Protein AF-A0A0S3R1J7-F1 (afdb_monomer)

Mean predicted aligned error: 9.31 Å

Foldseek 3Di:
DDPVLVVQLVVQLVVLVVCVVVVNDDQAFQRHSNCVSNVHSDDDFDDPPDPPVQTSCNVRPPPPPPPDD

Radius of gyration: 14.62 Å; Cα contacts (8 Å, |Δi|>4): 47; chains: 1; bounding box: 36×30×42 Å

Secondary structure (DSSP, 8-state):
--HHHHHHHHHHHHHHHHHHHTTS---BTTB-HHHHHHTS--SSS--TTS-TTS-HHHHHS--------

Structure (mmCIF, N/CA/C/O backbone):
data_AF-A0A0S3R1J7-F1
#
_entry.id   AF-A0A0S3R1J7-F1
#
loop_
_atom_site.group_PDB
_atom_site.id
_atom_site.type_symbol
_atom_site.label_atom_id
_atom_site.label_alt_id
_atom_site.label_comp_id
_atom_site.label_asym_id
_atom_site.label_entity_id
_atom_site.label_seq_id
_atom_site.pdbx_PDB_ins_code
_atom_site.Cartn_x
_atom_site.Cartn_y
_atom_site.Cartn_z
_atom_site.occupancy
_atom_site.B_iso_or_equiv
_atom_site.auth_seq_id
_atom_site.auth_comp_id
_atom_site.auth_asym_id
_atom_site.auth_atom_id
_atom_site.pdbx_PDB_model_num
ATOM 1 N N . MET A 1 1 ? 14.519 -3.477 -13.208 1.00 55.19 1 MET A N 1
ATOM 2 C CA . MET A 1 1 ? 13.980 -2.338 -12.433 1.00 55.19 1 MET A CA 1
ATOM 3 C C . MET A 1 1 ? 15.075 -1.293 -12.346 1.00 55.19 1 MET A C 1
ATOM 5 O O . MET A 1 1 ? 16.184 -1.644 -11.971 1.00 55.19 1 MET A O 1
ATOM 9 N N . THR A 1 2 ? 14.819 -0.062 -12.783 1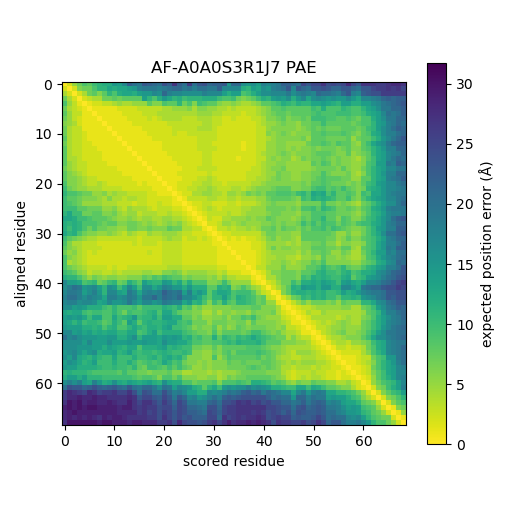.00 64.62 2 THR A N 1
ATOM 10 C CA . THR A 1 2 ? 15.786 1.043 -12.680 1.00 64.62 2 THR A CA 1
ATOM 11 C C . THR A 1 2 ? 15.579 1.772 -11.351 1.00 64.62 2 THR A C 1
ATOM 13 O O . THR A 1 2 ? 14.452 1.821 -10.850 1.00 64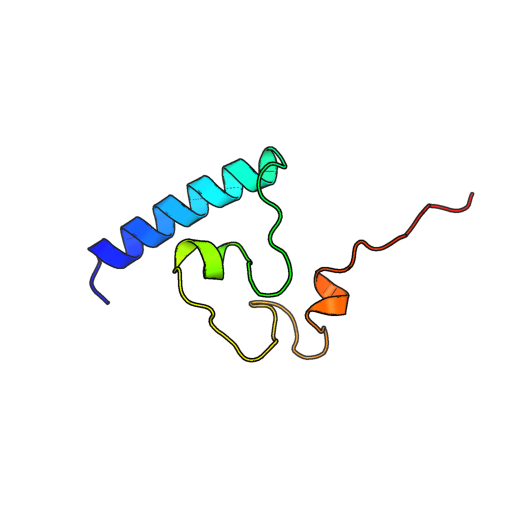.62 2 THR A O 1
ATOM 16 N N . SER A 1 3 ? 16.648 2.343 -10.786 1.00 69.25 3 SER A N 1
ATOM 17 C CA . SER A 1 3 ? 16.629 3.059 -9.494 1.00 69.25 3 SER A CA 1
ATOM 18 C C . SER A 1 3 ? 15.527 4.135 -9.416 1.00 69.25 3 SER A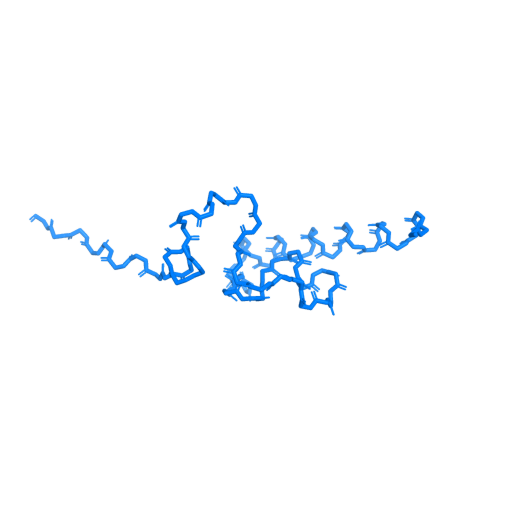 C 1
ATOM 20 O O . SER A 1 3 ? 14.850 4.268 -8.402 1.00 69.25 3 SER A O 1
ATOM 22 N N . SER A 1 4 ? 15.238 4.809 -10.538 1.00 77.94 4 SER A N 1
ATOM 23 C CA . SER A 1 4 ? 14.154 5.798 -10.644 1.00 77.94 4 SER A CA 1
ATOM 24 C C . SER A 1 4 ? 12.760 5.217 -10.355 1.00 77.94 4 SER A C 1
ATOM 26 O O . SER A 1 4 ? 11.974 5.849 -9.656 1.00 77.94 4 SER A O 1
ATOM 28 N N . SER A 1 5 ? 12.456 3.994 -10.810 1.00 82.50 5 SER A N 1
ATOM 29 C CA . SER A 1 5 ? 11.151 3.373 -10.525 1.00 82.50 5 SER A CA 1
ATOM 30 C C . SER A 1 5 ? 10.985 2.994 -9.052 1.00 82.50 5 SER A C 1
ATOM 32 O O . SER A 1 5 ? 9.891 3.110 -8.512 1.00 82.50 5 SER A O 1
ATOM 34 N N . ALA A 1 6 ? 12.069 2.584 -8.386 1.00 85.81 6 ALA A N 1
ATOM 35 C CA . ALA A 1 6 ? 12.034 2.238 -6.969 1.00 85.81 6 ALA A CA 1
ATOM 36 C C . ALA A 1 6 ? 11.819 3.483 -6.097 1.00 85.81 6 ALA A C 1
ATOM 38 O O . ALA A 1 6 ? 11.018 3.440 -5.168 1.00 85.81 6 ALA A O 1
ATOM 39 N N . ALA A 1 7 ? 12.468 4.601 -6.441 1.00 90.12 7 ALA A N 1
ATOM 40 C CA . ALA A 1 7 ? 12.289 5.872 -5.742 1.00 90.12 7 ALA A CA 1
ATOM 41 C C . ALA A 1 7 ? 10.838 6.379 -5.819 1.00 90.12 7 ALA A C 1
ATOM 43 O O . ALA A 1 7 ? 10.271 6.775 -4.804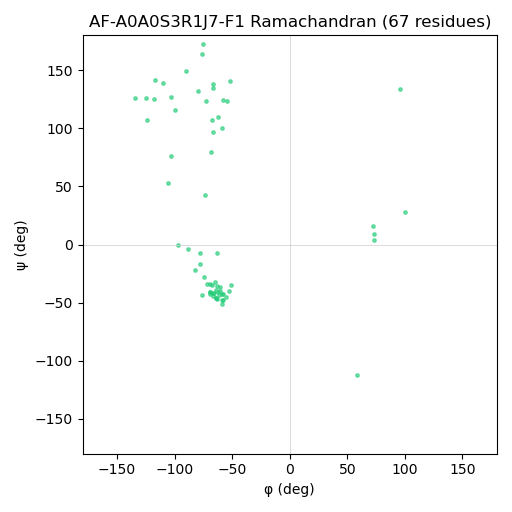 1.00 90.12 7 ALA A O 1
ATOM 44 N N . LEU A 1 8 ? 10.206 6.289 -6.995 1.00 90.75 8 LEU A N 1
ATOM 45 C CA . LEU A 1 8 ? 8.801 6.676 -7.173 1.00 90.75 8 LEU A CA 1
ATOM 46 C C . LEU A 1 8 ? 7.843 5.796 -6.363 1.00 90.75 8 LEU A C 1
ATOM 48 O O . LEU A 1 8 ? 6.879 6.298 -5.794 1.00 90.75 8 LEU A O 1
ATOM 52 N N . ILE A 1 9 ? 8.108 4.488 -6.297 1.00 89.81 9 ILE A N 1
ATOM 53 C CA . ILE A 1 9 ? 7.311 3.569 -5.477 1.00 89.81 9 ILE A CA 1
ATOM 54 C C . ILE A 1 9 ? 7.479 3.907 -3.993 1.00 89.81 9 ILE A C 1
ATOM 56 O O . ILE A 1 9 ? 6.484 3.916 -3.278 1.00 89.81 9 ILE A O 1
ATOM 60 N N . SER A 1 10 ? 8.699 4.222 -3.543 1.00 90.94 10 SER A N 1
ATOM 61 C CA . SER A 1 10 ? 8.956 4.634 -2.157 1.00 90.94 10 SER A CA 1
ATOM 62 C C . SER A 1 10 ? 8.155 5.878 -1.786 1.00 90.94 10 SER A C 1
ATOM 64 O O . SER A 1 10 ? 7.406 5.838 -0.820 1.00 90.94 10 SER A O 1
ATOM 66 N N . GLN A 1 11 ? 8.227 6.932 -2.604 1.00 93.50 11 GLN A N 1
ATOM 67 C CA . GLN A 1 11 ? 7.479 8.165 -2.356 1.00 93.50 11 GLN A CA 1
ATOM 68 C C . GLN A 1 11 ? 5.968 7.902 -2.265 1.00 93.50 11 GLN A C 1
ATOM 70 O O . GLN A 1 11 ? 5.290 8.404 -1.374 1.00 93.50 11 GLN A O 1
ATOM 75 N N . ARG A 1 12 ? 5.433 7.060 -3.155 1.00 93.38 12 ARG A N 1
ATOM 76 C CA . ARG A 1 12 ? 4.017 6.675 -3.118 1.00 93.38 12 ARG A CA 1
ATOM 77 C C . ARG A 1 12 ? 3.636 5.912 -1.855 1.00 93.38 12 ARG A C 1
ATOM 79 O O . ARG A 1 12 ? 2.510 6.047 -1.391 1.00 93.38 12 ARG A O 1
ATOM 86 N N . ILE A 1 13 ? 4.528 5.068 -1.337 1.00 92.94 13 ILE A N 1
ATOM 87 C CA . ILE A 1 13 ? 4.294 4.361 -0.074 1.00 92.94 13 ILE A CA 1
ATOM 88 C C . ILE A 1 13 ? 4.196 5.376 1.061 1.00 92.94 13 ILE A C 1
ATOM 90 O O . ILE A 1 13 ? 3.251 5.284 1.837 1.00 92.94 13 ILE A O 1
ATOM 94 N N . ASP A 1 14 ? 5.108 6.347 1.120 1.00 94.56 14 ASP A N 1
ATOM 95 C CA . ASP A 1 14 ? 5.095 7.388 2.152 1.00 94.56 14 ASP A CA 1
ATOM 96 C C . ASP A 1 14 ? 3.774 8.181 2.116 1.00 94.56 14 ASP A C 1
ATOM 98 O O . ASP A 1 14 ? 3.084 8.282 3.129 1.00 94.56 14 ASP A O 1
ATOM 102 N N . GLU A 1 15 ? 3.340 8.615 0.926 1.00 94.62 15 GLU A N 1
ATOM 103 C CA . GLU A 1 15 ? 2.052 9.301 0.724 1.00 94.62 15 GLU A CA 1
ATOM 104 C C . GLU A 1 15 ? 0.847 8.449 1.175 1.00 94.62 15 GLU A C 1
ATOM 106 O O . GLU A 1 15 ? -0.083 8.946 1.813 1.00 94.62 15 GLU A O 1
ATOM 111 N N . LEU A 1 16 ? 0.843 7.150 0.862 1.00 92.50 16 LEU A N 1
ATOM 112 C CA . LEU A 1 16 ? -0.239 6.236 1.247 1.00 92.50 16 LEU A CA 1
ATOM 113 C C . LEU A 1 16 ? -0.246 5.931 2.749 1.00 92.50 16 LEU A C 1
ATOM 115 O O . LEU A 1 16 ? -1.317 5.745 3.328 1.00 92.50 16 LEU A O 1
ATOM 119 N N . VAL A 1 17 ? 0.924 5.876 3.387 1.00 90.94 17 VAL A N 1
ATOM 120 C CA . VAL A 1 17 ? 1.045 5.720 4.841 1.00 90.94 17 VAL A CA 1
ATOM 121 C C . VAL A 1 17 ? 0.507 6.963 5.539 1.00 90.94 17 VAL A C 1
ATOM 123 O O . VAL A 1 17 ? -0.288 6.832 6.468 1.00 90.94 17 VAL A O 1
ATOM 126 N N . GLU A 1 18 ? 0.846 8.160 5.060 1.00 94.06 18 GLU A N 1
ATOM 127 C CA . GLU A 1 18 ? 0.266 9.403 5.574 1.00 94.06 18 GLU A CA 1
ATOM 128 C C . GLU A 1 18 ? -1.265 9.397 5.450 1.00 94.06 18 GLU A C 1
ATOM 130 O O . GLU A 1 18 ? -1.969 9.621 6.439 1.00 94.06 18 GLU A O 1
ATOM 135 N N . GLN A 1 19 ? -1.806 9.031 4.285 1.00 92.44 19 GLN A N 1
ATOM 136 C CA . GLN A 1 19 ? -3.255 8.889 4.093 1.00 92.44 19 GLN A CA 1
ATOM 137 C C . GLN A 1 19 ? -3.871 7.836 5.025 1.00 92.44 19 GLN A C 1
ATOM 139 O O . GLN A 1 19 ? -4.978 8.022 5.536 1.00 92.44 19 GLN A O 1
ATOM 144 N N . GLN A 1 20 ? -3.158 6.742 5.304 1.00 89.00 20 GLN A N 1
ATOM 145 C CA . GLN A 1 20 ? -3.623 5.736 6.252 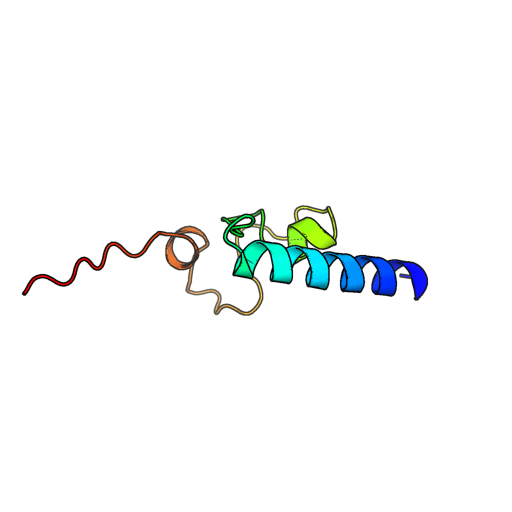1.00 89.00 20 GLN A CA 1
ATOM 146 C C . GLN A 1 20 ? -3.680 6.272 7.679 1.00 89.00 20 GLN A C 1
ATOM 148 O O . GLN A 1 20 ? -4.664 6.036 8.378 1.00 89.00 20 GLN A O 1
ATOM 153 N N . THR A 1 21 ? -2.674 7.040 8.103 1.00 89.56 21 THR A N 1
ATOM 154 C CA . THR A 1 21 ? -2.685 7.682 9.426 1.00 89.56 21 THR A CA 1
ATOM 155 C C . THR A 1 21 ? -3.800 8.715 9.570 1.00 89.56 21 THR A C 1
ATOM 157 O O . THR A 1 21 ? -4.379 8.840 10.646 1.00 89.56 21 THR A O 1
ATOM 160 N N . GLN A 1 22 ? -4.163 9.403 8.483 1.00 92.44 22 GLN A N 1
ATOM 161 C CA . GLN A 1 22 ? -5.310 10.315 8.440 1.00 92.44 22 GLN A CA 1
ATOM 162 C C . GLN A 1 22 ? -6.661 9.590 8.313 1.00 92.44 22 GLN A C 1
ATOM 164 O O . GLN A 1 22 ? -7.710 10.226 8.384 1.00 92.44 22 GLN A O 1
ATOM 169 N N . GLY A 1 23 ? -6.653 8.270 8.106 1.00 89.06 23 GLY A N 1
ATOM 170 C CA . GLY A 1 23 ? -7.852 7.463 7.887 1.00 89.06 23 GLY A CA 1
ATOM 171 C C . GLY A 1 23 ? -8.497 7.647 6.509 1.00 89.06 23 GLY A C 1
ATOM 172 O O . GLY A 1 23 ? -9.595 7.142 6.285 1.00 89.06 23 GLY A O 1
ATOM 173 N N . THR A 1 24 ? -7.843 8.350 5.580 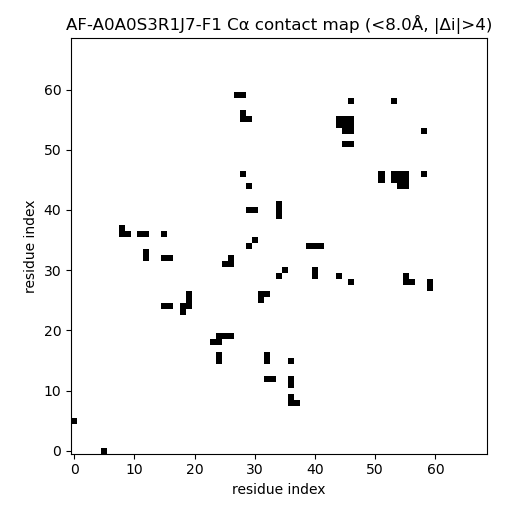1.00 90.44 24 THR A N 1
ATOM 174 C CA . THR A 1 24 ? -8.323 8.537 4.201 1.00 90.44 24 THR A CA 1
ATOM 175 C C . THR A 1 24 ? -7.978 7.353 3.302 1.00 90.44 24 THR A C 1
ATOM 177 O O . THR A 1 24 ? -8.670 7.113 2.313 1.00 90.44 24 THR A O 1
ATOM 180 N N . PHE A 1 25 ? -6.965 6.566 3.674 1.00 86.62 25 PHE A N 1
ATOM 181 C CA . PHE A 1 25 ? -6.624 5.308 3.021 1.00 86.62 25 PHE A CA 1
ATOM 182 C C . PHE A 1 25 ? -6.753 4.129 3.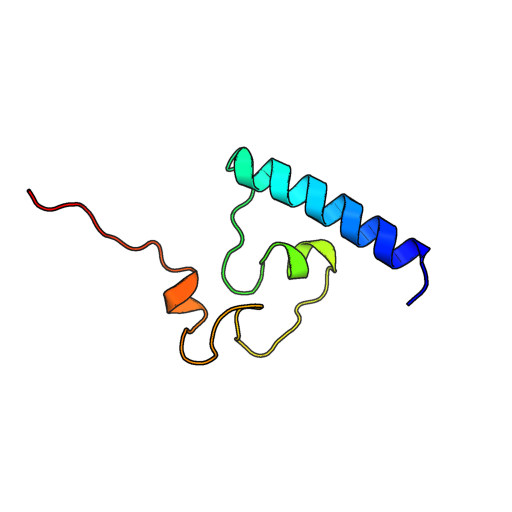991 1.00 86.62 25 PHE A C 1
ATOM 184 O O . PHE A 1 25 ? -6.117 4.083 5.038 1.00 86.62 25 PHE A O 1
ATOM 191 N N . ALA A 1 26 ? -7.537 3.120 3.624 1.00 83.25 26 ALA A N 1
ATOM 192 C CA . ALA A 1 26 ? -7.574 1.846 4.329 1.00 83.25 26 ALA A CA 1
ATOM 193 C C . ALA A 1 26 ? -7.269 0.739 3.323 1.00 83.25 26 ALA A C 1
ATOM 195 O O . ALA A 1 26 ? -8.093 0.423 2.465 1.00 83.25 26 ALA A O 1
ATOM 196 N N . GLY A 1 27 ? -6.070 0.160 3.416 1.00 79.88 27 GLY A N 1
ATOM 197 C CA . GLY A 1 27 ? -5.719 -0.994 2.599 1.00 79.88 27 GLY A CA 1
ATOM 198 C C . GLY A 1 27 ? -6.712 -2.124 2.865 1.00 79.88 27 GLY A C 1
ATOM 199 O O . GLY A 1 27 ? -6.900 -2.512 4.017 1.00 79.88 27 GLY A O 1
ATOM 200 N N . GLN A 1 28 ? -7.356 -2.636 1.816 1.00 78.94 28 GLN A N 1
ATOM 201 C CA . GLN A 1 28 ? -8.373 -3.677 1.947 1.00 78.94 28 GLN A CA 1
ATOM 202 C C . GLN A 1 28 ? -8.173 -4.780 0.912 1.00 78.94 28 GLN A C 1
ATOM 204 O O . GLN A 1 28 ? -8.155 -4.551 -0.300 1.00 78.94 28 GLN A O 1
ATOM 209 N N . GLY A 1 29 ? -8.085 -6.019 1.391 1.00 77.12 29 GLY A N 1
ATOM 210 C CA . GLY A 1 29 ? -8.006 -7.198 0.543 1.00 77.12 29 GLY A CA 1
ATOM 211 C C . GLY A 1 29 ? -6.803 -7.142 -0.400 1.00 77.12 29 GLY A C 1
ATOM 212 O O . GLY A 1 29 ? -5.658 -7.251 0.019 1.00 77.12 29 GLY A O 1
ATOM 213 N N . ARG A 1 30 ? -7.082 -7.013 -1.700 1.00 76.62 30 ARG A N 1
ATOM 214 C CA . ARG A 1 30 ? -6.063 -6.966 -2.763 1.00 76.62 30 ARG A CA 1
ATOM 215 C C . ARG A 1 30 ? -5.553 -5.552 -3.056 1.00 76.62 30 ARG A C 1
ATOM 217 O O . ARG A 1 30 ? -4.688 -5.409 -3.903 1.00 76.62 30 ARG A O 1
ATOM 224 N N . GLY A 1 31 ? -6.108 -4.526 -2.414 1.00 81.06 31 GLY A N 1
ATOM 225 C CA . GLY A 1 31 ? -5.694 -3.129 -2.553 1.00 81.06 31 GLY A CA 1
ATOM 226 C C . GLY A 1 31 ? -4.923 -2.654 -1.328 1.00 81.06 31 GLY A C 1
ATOM 227 O O . GLY A 1 31 ? -5.322 -1.679 -0.701 1.00 81.06 31 GLY A O 1
ATOM 228 N N . ASP A 1 32 ? -3.876 -3.375 -0.927 1.00 82.94 32 ASP A N 1
ATOM 229 C CA . ASP A 1 32 ? -2.993 -2.920 0.149 1.00 82.94 32 ASP A CA 1
ATOM 230 C C . ASP A 1 32 ? -2.052 -1.794 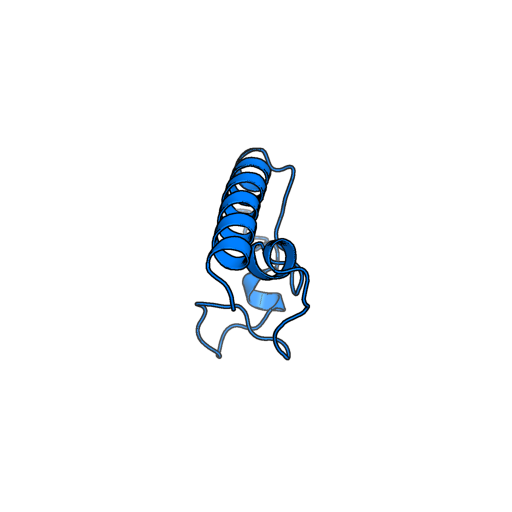-0.330 1.00 82.94 32 ASP A C 1
ATOM 232 O O . ASP A 1 32 ? -2.014 -1.439 -1.514 1.00 82.94 32 ASP A O 1
ATOM 236 N N . ILE A 1 33 ? -1.307 -1.195 0.605 1.00 87.00 33 ILE A N 1
ATOM 237 C CA . ILE A 1 33 ? -0.412 -0.054 0.336 1.00 87.00 33 ILE A CA 1
ATOM 238 C C . ILE A 1 33 ? 0.581 -0.388 -0.776 1.00 87.00 33 ILE A C 1
ATOM 240 O O . ILE A 1 33 ? 0.766 0.393 -1.704 1.00 87.00 33 ILE A O 1
ATOM 244 N N . LEU A 1 34 ? 1.191 -1.572 -0.715 1.00 84.12 34 LEU A N 1
ATOM 245 C CA . LEU A 1 34 ? 2.201 -1.986 -1.685 1.00 84.12 34 LEU A CA 1
ATOM 246 C C . LEU A 1 34 ? 1.592 -2.227 -3.067 1.00 84.12 34 LEU A C 1
ATOM 248 O O . LEU A 1 34 ? 2.171 -1.803 -4.065 1.00 84.12 34 LEU A O 1
ATOM 252 N N . THR A 1 35 ? 0.416 -2.854 -3.141 1.00 85.00 35 THR A N 1
ATOM 253 C CA . THR A 1 35 ? -0.303 -3.047 -4.408 1.00 85.00 35 THR A CA 1
ATOM 254 C C . THR A 1 35 ? -0.674 -1.710 -5.037 1.00 85.00 35 THR A C 1
ATOM 256 O O . THR A 1 35 ? -0.512 -1.520 -6.243 1.00 85.00 35 THR A O 1
ATOM 259 N N . THR A 1 36 ? -1.114 -0.760 -4.215 1.00 87.50 36 THR A N 1
ATOM 260 C CA . THR A 1 36 ? -1.492 0.585 -4.658 1.00 87.50 36 THR A CA 1
ATOM 261 C C . THR A 1 36 ? -0.269 1.383 -5.117 1.00 87.50 36 THR A C 1
ATOM 263 O O . THR A 1 36 ? -0.301 2.003 -6.181 1.00 87.50 36 THR A O 1
ATOM 266 N N . ALA A 1 37 ? 0.844 1.304 -4.383 1.00 89.44 37 ALA A N 1
ATOM 267 C CA . ALA A 1 37 ? 2.088 1.981 -4.735 1.00 89.44 37 ALA A CA 1
ATOM 268 C C . ALA A 1 37 ? 2.682 1.457 -6.053 1.00 89.44 37 ALA A C 1
ATOM 270 O O . ALA A 1 37 ? 3.041 2.244 -6.932 1.00 89.44 37 ALA A O 1
ATOM 271 N N . ILE A 1 38 ? 2.728 0.129 -6.216 1.00 87.94 38 ILE A N 1
ATOM 272 C CA . ILE A 1 38 ? 3.254 -0.546 -7.412 1.00 87.94 38 ILE A CA 1
ATOM 273 C C . ILE A 1 38 ? 2.278 -0.429 -8.599 1.00 87.94 38 ILE A C 1
ATOM 275 O O . ILE A 1 38 ? 2.703 -0.445 -9.755 1.00 87.94 38 ILE A O 1
ATOM 279 N N . GLY A 1 39 ? 0.972 -0.311 -8.340 1.00 84.06 39 GLY A N 1
ATOM 280 C CA . GLY A 1 39 ? -0.073 -0.222 -9.364 1.00 84.06 39 GLY A CA 1
ATOM 281 C C . GLY A 1 39 ? -0.335 -1.537 -10.106 1.00 84.06 39 GLY A C 1
ATOM 282 O O . GLY A 1 39 ? -0.934 -1.533 -11.181 1.00 84.06 39 GLY A O 1
ATOM 283 N N . ARG A 1 40 ? 0.132 -2.669 -9.567 1.00 78.44 40 ARG A N 1
ATOM 284 C CA . ARG A 1 40 ? -0.084 -4.001 -10.139 1.00 78.44 40 ARG A CA 1
ATOM 285 C C . ARG A 1 40 ? -0.725 -4.902 -9.094 1.00 78.44 40 ARG A C 1
ATOM 287 O O . ARG A 1 40 ? -0.134 -5.044 -8.027 1.00 78.44 40 ARG A O 1
ATOM 294 N N . PRO A 1 41 ? -1.873 -5.540 -9.392 1.00 68.62 41 PRO A N 1
ATOM 295 C CA . PRO A 1 41 ? -2.447 -6.537 -8.504 1.00 68.62 41 PRO A CA 1
ATOM 296 C C . PRO A 1 41 ? -1.507 -7.739 -8.468 1.00 68.62 41 PRO A C 1
ATOM 298 O O . PRO A 1 41 ? -1.502 -8.578 -9.369 1.00 68.62 41 PRO A O 1
ATOM 301 N N . GLU A 1 42 ? -0.662 -7.788 -7.446 1.00 63.34 42 GLU A N 1
ATOM 302 C CA . GLU A 1 42 ? 0.287 -8.869 -7.256 1.00 63.34 42 GLU A CA 1
ATOM 303 C C . GLU A 1 42 ? -0.223 -9.806 -6.157 1.00 63.34 42 GLU A C 1
ATOM 305 O O . GLU A 1 42 ? -0.515 -9.389 -5.041 1.00 63.34 42 GLU A O 1
ATOM 310 N N . HIS A 1 43 ? -0.285 -11.093 -6.507 1.00 63.56 43 HIS A N 1
ATOM 311 C CA . HIS A 1 43 ? -0.589 -12.273 -5.686 1.00 63.56 43 HIS A CA 1
ATOM 312 C C . HIS A 1 43 ? -2.029 -12.819 -5.659 1.00 63.56 43 HIS A C 1
ATOM 314 O O . HIS A 1 43 ? -3.033 -12.143 -5.442 1.00 63.56 43 HIS A O 1
ATOM 320 N N . LEU A 1 44 ? -2.074 -14.150 -5.798 1.00 64.19 44 LEU A N 1
ATOM 321 C CA . LEU A 1 44 ? -3.231 -15.051 -5.816 1.00 64.19 44 LEU A CA 1
ATOM 322 C C . LEU A 1 44 ? -3.869 -15.253 -4.423 1.00 64.19 44 LEU A C 1
ATOM 324 O O . LEU A 1 44 ? -4.214 -16.371 -4.054 1.00 64.19 44 LEU A O 1
ATOM 328 N N . GLY A 1 45 ? -4.024 -14.192 -3.628 1.00 65.31 45 GLY A N 1
ATOM 329 C CA . GLY A 1 45 ? -4.818 -14.253 -2.394 1.00 65.31 45 GLY A CA 1
ATOM 330 C C . GLY A 1 45 ? -4.058 -14.415 -1.073 1.00 65.31 45 GLY A C 1
ATOM 331 O O . GLY A 1 45 ? -4.632 -14.948 -0.127 1.00 65.31 45 GLY A O 1
ATOM 332 N N . ARG A 1 46 ? -2.804 -13.953 -0.981 1.00 74.31 46 ARG A N 1
ATOM 333 C CA . ARG A 1 46 ? -2.036 -13.906 0.280 1.00 74.31 46 ARG A CA 1
ATOM 334 C C . ARG A 1 46 ? -1.694 -12.468 0.657 1.00 74.31 46 ARG A C 1
ATOM 336 O O . ARG A 1 46 ? -1.351 -11.683 -0.222 1.00 74.31 46 ARG A O 1
ATOM 343 N N . VAL A 1 47 ? -1.753 -12.157 1.949 1.00 74.25 47 VAL A N 1
ATOM 344 C CA . VAL A 1 47 ? -1.293 -10.872 2.494 1.00 74.25 47 VAL A CA 1
ATOM 345 C C . VAL A 1 47 ? 0.229 -10.909 2.638 1.00 74.25 47 VAL A C 1
ATOM 347 O O . VAL A 1 47 ? 0.785 -11.888 3.140 1.00 74.25 47 VAL A O 1
ATOM 350 N N . ARG A 1 48 ? 0.924 -9.866 2.172 1.00 75.75 48 ARG A N 1
ATOM 351 C CA . ARG A 1 48 ? 2.389 -9.771 2.282 1.00 75.75 48 ARG A CA 1
ATOM 352 C C . ARG A 1 48 ? 2.814 -9.640 3.747 1.00 75.75 48 ARG A C 1
ATOM 354 O O . ARG A 1 48 ? 2.191 -8.917 4.511 1.00 75.75 48 ARG A O 1
ATOM 361 N N . GLY A 1 49 ? 3.881 -10.342 4.133 1.00 75.94 49 GLY A N 1
ATOM 362 C CA . GLY A 1 49 ? 4.410 -10.310 5.506 1.00 75.94 49 GLY A CA 1
ATOM 363 C C . GLY A 1 49 ? 3.564 -11.056 6.544 1.00 75.94 49 GLY A C 1
ATOM 364 O O . GLY A 1 49 ? 3.903 -11.042 7.723 1.00 75.94 49 GLY A O 1
ATOM 365 N N . VAL A 1 50 ? 2.492 -11.732 6.120 1.00 75.38 50 VAL A N 1
ATOM 366 C CA . VAL A 1 50 ? 1.594 -12.484 7.000 1.00 75.38 50 VAL A CA 1
ATOM 367 C C . VAL A 1 50 ? 1.762 -13.990 6.752 1.00 75.38 50 VAL A C 1
ATOM 369 O O . VAL A 1 50 ? 1.890 -14.408 5.595 1.00 75.38 50 VAL A O 1
ATOM 372 N N . PRO A 1 51 ? 1.763 -14.831 7.806 1.00 76.81 51 PRO A N 1
ATOM 373 C CA . PRO A 1 51 ? 1.781 -16.282 7.659 1.00 76.81 51 PRO A CA 1
ATOM 374 C C . PRO A 1 51 ? 0.677 -16.787 6.725 1.00 76.81 51 PRO A C 1
ATOM 376 O O . PRO A 1 51 ? -0.466 -16.345 6.805 1.00 76.81 51 PRO A O 1
ATOM 379 N N . GLY A 1 52 ? 0.991 -17.783 5.892 1.00 73.56 52 GLY A N 1
ATOM 380 C CA . GLY A 1 52 ? 0.053 -18.328 4.899 1.00 73.56 52 GLY A CA 1
ATOM 381 C C . GLY A 1 52 ? -1.211 -18.988 5.469 1.00 73.56 52 GLY A C 1
ATOM 382 O O . GLY A 1 52 ? -2.093 -19.342 4.694 1.00 73.56 52 GLY A O 1
ATOM 383 N N . ALA A 1 53 ? -1.297 -19.153 6.792 1.00 78.31 53 ALA A N 1
ATOM 384 C CA . ALA A 1 53 ? -2.487 -19.627 7.494 1.00 78.31 53 ALA A CA 1
ATOM 385 C C . ALA A 1 53 ? -3.568 -18.542 7.664 1.00 78.31 53 ALA A C 1
ATOM 387 O O . ALA A 1 53 ? -4.711 -18.877 7.951 1.00 78.31 53 ALA A O 1
ATOM 388 N N . ILE A 1 54 ? -3.221 -17.261 7.498 1.00 74.44 54 ILE A N 1
ATOM 389 C CA . ILE A 1 54 ? -4.154 -16.138 7.638 1.00 74.44 54 ILE A CA 1
ATOM 390 C C . ILE A 1 54 ? -4.605 -15.717 6.239 1.00 74.44 54 ILE A C 1
ATOM 392 O O . ILE A 1 54 ? -3.803 -15.275 5.409 1.00 74.44 54 ILE A O 1
ATOM 396 N N . GLY A 1 55 ? -5.900 -15.874 5.966 1.00 75.31 55 GLY A N 1
ATOM 397 C CA . GLY A 1 55 ? -6.493 -15.464 4.703 1.00 75.31 55 GLY A CA 1
ATOM 398 C C . GLY A 1 55 ? -6.693 -13.950 4.618 1.00 75.31 55 GLY A C 1
ATOM 399 O O . GLY A 1 55 ? -6.733 -13.239 5.620 1.00 75.31 55 GLY A O 1
ATOM 400 N N . LEU A 1 56 ? -6.908 -13.448 3.396 1.00 75.56 56 LEU A N 1
ATOM 401 C CA . LEU A 1 56 ? -7.283 -12.045 3.159 1.00 75.56 56 LEU A CA 1
ATOM 402 C C . LEU A 1 56 ? -8.499 -11.616 3.985 1.00 75.56 56 LEU A C 1
ATOM 404 O O . LEU A 1 56 ? -8.543 -10.499 4.490 1.00 75.56 56 LEU A O 1
ATOM 408 N N . ARG A 1 57 ? -9.493 -12.502 4.109 1.00 76.31 57 ARG A N 1
ATOM 409 C CA . ARG A 1 57 ? -10.678 -12.229 4.922 1.00 76.31 57 ARG A CA 1
ATOM 410 C C . ARG A 1 57 ? -10.302 -12.068 6.386 1.00 76.31 57 ARG A C 1
ATOM 412 O O . ARG A 1 57 ? -10.723 -11.090 6.972 1.00 76.31 57 ARG A O 1
ATOM 419 N N . ASP A 1 58 ? -9.491 -12.947 6.953 1.00 79.06 58 ASP A N 1
ATOM 420 C CA . ASP A 1 58 ? -9.157 -12.891 8.382 1.00 79.06 58 ASP A CA 1
ATOM 421 C C . ASP A 1 58 ? -8.324 -11.655 8.734 1.00 79.06 58 ASP A C 1
ATOM 423 O O . ASP A 1 58 ? -8.502 -11.066 9.794 1.00 79.06 58 ASP A O 1
ATOM 427 N N . TYR A 1 59 ? -7.449 -11.230 7.821 1.00 79.19 59 TYR A N 1
ATOM 428 C CA . TYR A 1 59 ? -6.596 -10.061 8.018 1.00 79.19 59 TYR A CA 1
ATOM 429 C C . TYR A 1 59 ? -7.340 -8.727 7.854 1.00 79.19 59 TYR A C 1
ATOM 431 O O . TYR A 1 59 ? -7.145 -7.810 8.644 1.00 79.19 59 TYR A O 1
ATOM 439 N N . PHE A 1 60 ? -8.188 -8.610 6.824 1.00 76.50 60 PHE A N 1
ATOM 440 C CA . PHE A 1 60 ? -8.906 -7.369 6.498 1.00 76.50 60 PHE A CA 1
ATOM 441 C C . PHE A 1 60 ? -10.336 -7.317 7.040 1.00 76.50 60 PHE A C 1
ATOM 443 O O . PHE A 1 60 ? -11.041 -6.336 6.800 1.00 76.50 60 PHE A O 1
ATOM 450 N N . SER A 1 61 ? -10.806 -8.355 7.736 1.00 75.19 61 SER A N 1
ATOM 451 C CA . SER A 1 61 ? -12.101 -8.268 8.405 1.00 75.19 61 SER A CA 1
ATOM 452 C C . SER A 1 61 ? -12.002 -7.249 9.533 1.00 75.19 61 SER A C 1
ATOM 454 O O . SER A 1 61 ? -11.064 -7.311 10.332 1.00 75.19 61 SER A O 1
ATOM 456 N N . PRO A 1 62 ? -12.982 -6.345 9.668 1.00 62.50 62 PRO A N 1
ATOM 457 C CA . PRO A 1 62 ? -13.117 -5.596 10.897 1.00 62.50 62 PRO A CA 1
ATOM 458 C C . PRO A 1 62 ? -13.405 -6.623 11.988 1.00 62.50 62 PRO A C 1
ATOM 460 O O . PRO A 1 62 ? -14.464 -7.250 11.997 1.00 62.50 62 PRO A O 1
ATOM 463 N N . THR A 1 63 ? -12.445 -6.857 12.881 1.00 55.31 63 THR A N 1
ATOM 464 C CA . THR A 1 63 ? -12.707 -7.653 14.076 1.00 55.31 63 THR A CA 1
ATOM 465 C C . THR A 1 63 ? -13.826 -6.934 14.826 1.00 55.31 63 THR A C 1
ATOM 467 O O . THR A 1 63 ? -13.576 -5.937 15.499 1.00 55.31 63 THR A O 1
ATOM 470 N N . GLN A 1 64 ? -15.072 -7.397 14.711 1.00 50.91 64 GLN A N 1
ATOM 471 C CA . GLN A 1 64 ? -16.112 -7.030 15.661 1.00 50.91 64 GLN A CA 1
ATOM 472 C C . GLN A 1 64 ? -15.748 -7.695 16.989 1.00 50.91 64 GLN A C 1
ATOM 474 O O . GLN A 1 64 ? -16.246 -8.757 17.340 1.00 50.91 64 GLN A O 1
ATOM 479 N N . LYS A 1 65 ? -14.814 -7.086 17.715 1.00 47.12 65 LYS A N 1
ATOM 480 C CA . LYS A 1 65 ? -14.726 -7.216 19.163 1.00 47.12 65 LYS A CA 1
ATOM 481 C C . LYS A 1 65 ? -15.281 -5.924 19.732 1.00 47.12 65 LYS A C 1
ATOM 483 O O . LYS A 1 65 ? -14.542 -5.047 20.162 1.00 47.12 65 LYS A O 1
ATOM 488 N N . THR A 1 66 ? -16.603 -5.803 19.704 1.00 39.53 66 THR A N 1
ATOM 489 C CA . THR A 1 66 ? -17.280 -5.073 20.771 1.00 39.53 66 THR A CA 1
ATOM 490 C C . THR A 1 66 ? -16.847 -5.721 22.088 1.00 39.53 66 THR A C 1
ATOM 492 O O . THR A 1 66 ? -16.994 -6.940 22.222 1.00 39.53 66 THR A O 1
ATOM 495 N N . PRO A 1 67 ? -16.278 -4.970 23.045 1.00 43.38 67 PRO A N 1
ATOM 496 C CA . PRO A 1 67 ? -16.102 -5.488 24.387 1.00 43.38 67 PRO A CA 1
ATOM 497 C C . PRO A 1 67 ? -17.510 -5.637 24.967 1.00 43.38 67 PRO A C 1
ATOM 499 O O . PRO A 1 67 ? -18.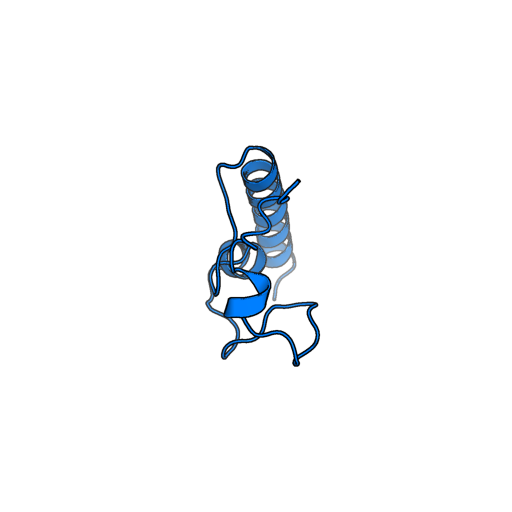185 -4.643 25.229 1.00 43.38 67 PRO A O 1
ATOM 502 N N . HIS A 1 68 ? -17.993 -6.872 25.096 1.00 42.81 68 HIS A N 1
ATOM 503 C CA . HIS A 1 68 ? -19.070 -7.114 26.044 1.00 42.81 68 HIS A CA 1
ATOM 504 C C . HIS A 1 68 ? -18.458 -7.020 27.441 1.00 42.81 68 HIS A C 1
ATOM 506 O O . HIS A 1 68 ? -17.438 -7.653 27.714 1.00 42.81 68 HIS A O 1
ATOM 512 N N . GLN A 1 69 ? -19.053 -6.115 28.219 1.00 39.28 69 GLN A N 1
ATOM 513 C CA . GLN A 1 69 ? -18.797 -5.844 29.630 1.00 39.28 69 GLN A CA 1
ATOM 514 C C . GLN A 1 69 ? -18.794 -7.107 30.489 1.00 39.28 69 GLN A C 1
ATOM 516 O O . GLN A 1 69 ? -19.534 -8.056 30.140 1.00 39.28 69 GLN A O 1
#

Sequence (69 aa):
MTSSSAALISQRIDELVEQQTQGTFAGQGRGDILTTAIGRPEHLGRVRGVPGAIGLRDYFSPTQKTPHQ

Organism: NCBI:txid157739

pLDDT: mean 77.36, std 14.13, range [39.28, 94.62]

Solvent-accessible surface area (backbone atoms only — not comparable to full-atom values): 4394 Å² total; per-residue (Å²): 136,57,73,70,61,54,54,54,32,50,54,41,40,53,55,46,50,54,32,34,76,72,66,79,36,76,64,46,69,78,48,30,61,66,29,59,38,71,69,48,88,74,73,100,64,65,51,86,99,51,64,90,88,51,44,41,62,72,71,56,47,81,78,84,70,73,81,79,129